Protein AF-A0A6J2ZZ05-F1 (afdb_monomer_lite)

Structure (mmCIF, N/CA/C/O backbone):
data_AF-A0A6J2ZZ05-F1
#
_entry.id   AF-A0A6J2ZZ05-F1
#
loop_
_atom_site.group_PDB
_atom_site.id
_atom_site.type_symbol
_atom_site.label_atom_id
_atom_site.label_alt_id
_atom_site.label_comp_id
_atom_site.label_asym_id
_atom_site.label_entity_id
_atom_site.label_seq_id
_atom_site.pdbx_PDB_ins_code
_atom_site.Cartn_x
_atom_site.Cartn_y
_atom_site.Cartn_z
_atom_site.occupancy
_atom_site.B_iso_or_equiv
_atom_site.auth_seq_id
_atom_site.auth_comp_id
_atom_site.auth_asym_id
_atom_site.auth_atom_id
_atom_site.pdbx_PDB_model_num
ATOM 1 N N . MET A 1 1 ? 0.914 8.355 -6.722 1.00 91.19 1 MET A N 1
ATOM 2 C CA . MET A 1 1 ? 0.425 9.341 -7.708 1.00 91.19 1 MET A CA 1
ATOM 3 C C . MET A 1 1 ? 0.583 8.753 -9.098 1.00 91.19 1 MET A C 1
ATOM 5 O O . MET A 1 1 ? 1.650 8.218 -9.391 1.00 91.19 1 MET A O 1
ATOM 9 N N . ASN A 1 2 ? -0.460 8.807 -9.924 1.00 95.38 2 ASN A N 1
ATOM 10 C CA . ASN A 1 2 ? -0.387 8.352 -11.310 1.00 95.38 2 ASN A CA 1
ATOM 11 C C . ASN A 1 2 ? 0.515 9.291 -12.130 1.00 95.38 2 ASN A C 1
ATOM 13 O O . ASN A 1 2 ? 0.386 10.508 -12.050 1.00 95.38 2 ASN A O 1
ATOM 17 N N . ARG A 1 3 ? 1.455 8.721 -12.891 1.00 97.50 3 ARG A N 1
ATOM 18 C CA . ARG A 1 3 ? 2.380 9.481 -13.749 1.00 97.50 3 ARG A CA 1
ATOM 19 C C . ARG A 1 3 ? 1.905 9.607 -15.198 1.00 97.50 3 ARG A C 1
ATOM 21 O O . ARG A 1 3 ? 2.488 10.378 -15.948 1.00 97.50 3 ARG A O 1
ATOM 28 N N . LEU A 1 4 ? 0.892 8.836 -15.592 1.00 97.31 4 LEU A N 1
ATOM 29 C CA . LEU A 1 4 ? 0.370 8.766 -16.960 1.00 97.31 4 LEU A CA 1
ATOM 30 C C . LEU A 1 4 ? -0.931 9.558 -17.141 1.00 97.31 4 LEU A C 1
ATOM 32 O O . LEU A 1 4 ? -1.312 9.854 -18.268 1.00 97.31 4 LEU A O 1
ATOM 36 N N . SER A 1 5 ? -1.630 9.887 -16.053 1.00 97.19 5 SER A N 1
ATOM 37 C CA . SER A 1 5 ? -2.878 10.654 -16.092 1.00 97.19 5 SER A CA 1
ATOM 38 C C . SER A 1 5 ? -3.145 11.359 -14.760 1.00 97.19 5 SER A C 1
ATOM 40 O O . SER A 1 5 ? -2.429 11.138 -13.783 1.00 97.19 5 SER A O 1
ATOM 42 N N . MET A 1 6 ? -4.202 12.175 -14.717 1.00 97.31 6 MET A N 1
ATOM 43 C CA . MET A 1 6 ? -4.676 12.831 -13.490 1.00 97.31 6 MET A CA 1
ATOM 44 C C . MET A 1 6 ? -5.576 11.933 -12.624 1.00 97.31 6 MET A C 1
ATOM 46 O O . MET A 1 6 ? -5.967 12.330 -11.528 1.00 97.31 6 MET A O 1
ATOM 50 N N . GLU A 1 7 ? -5.899 10.722 -13.080 1.00 97.31 7 GLU A N 1
ATOM 51 C CA . GLU A 1 7 ? -6.734 9.787 -12.332 1.00 97.31 7 GLU A CA 1
ATOM 52 C C . GLU A 1 7 ? -5.885 8.990 -11.331 1.00 97.31 7 GLU A C 1
ATOM 54 O O . GLU A 1 7 ? -5.037 8.168 -11.702 1.00 97.31 7 GLU A O 1
ATOM 59 N N . ASN A 1 8 ? -6.106 9.243 -10.040 1.00 95.81 8 ASN A N 1
ATOM 60 C CA . ASN A 1 8 ? -5.450 8.530 -8.950 1.00 95.81 8 ASN A CA 1
ATOM 61 C C . ASN A 1 8 ? -6.328 7.431 -8.381 1.00 95.81 8 ASN A C 1
ATOM 63 O O . ASN A 1 8 ? -7.532 7.601 -8.220 1.00 95.81 8 ASN A O 1
ATOM 67 N N . ARG A 1 9 ? -5.676 6.351 -7.951 1.00 92.69 9 ARG A N 1
ATOM 68 C CA . ARG A 1 9 ? -6.300 5.354 -7.088 1.00 92.69 9 ARG A CA 1
ATOM 69 C C . ARG A 1 9 ? -5.987 5.695 -5.641 1.00 92.69 9 ARG A C 1
ATOM 71 O O . ARG A 1 9 ? -4.820 5.826 -5.272 1.00 92.69 9 ARG A O 1
ATOM 78 N N . THR A 1 10 ? -7.035 5.834 -4.850 1.00 94.81 10 THR A N 1
ATOM 79 C CA . THR A 1 10 ? -6.974 6.002 -3.404 1.00 94.81 10 THR A CA 1
ATOM 80 C C . THR A 1 10 ? -7.777 4.878 -2.780 1.00 94.81 10 THR A C 1
ATOM 82 O O . THR A 1 10 ? -8.909 4.627 -3.183 1.00 94.81 10 THR A O 1
ATOM 85 N N . GLU A 1 11 ? -7.182 4.186 -1.815 1.00 94.12 11 GLU A N 1
ATOM 86 C CA . GLU A 1 11 ? -7.857 3.128 -1.071 1.00 94.12 11 GLU A CA 1
ATOM 87 C C . GLU A 1 11 ? -7.682 3.407 0.424 1.00 94.12 11 GLU A C 1
ATOM 89 O O . GLU A 1 11 ? -6.546 3.599 0.873 1.00 94.12 11 GLU A O 1
ATOM 94 N N . PRO A 1 12 ? -8.780 3.505 1.192 1.00 94.62 12 PRO A N 1
ATOM 95 C CA . PRO A 1 12 ? -8.702 3.762 2.621 1.00 94.62 12 PRO A CA 1
ATOM 96 C C . PRO A 1 12 ? -8.147 2.540 3.352 1.00 94.62 12 PRO A C 1
ATOM 98 O O . PRO A 1 12 ? -8.530 1.407 3.058 1.00 94.62 12 PRO A O 1
ATOM 101 N N . ILE A 1 13 ? -7.300 2.773 4.358 1.00 94.88 13 ILE A N 1
ATOM 102 C CA . ILE A 1 13 ? -6.862 1.712 5.266 1.00 94.88 13 ILE A CA 1
ATOM 103 C C . ILE A 1 13 ? -8.015 1.413 6.221 1.00 94.88 13 ILE A C 1
ATOM 105 O O . ILE A 1 13 ? -8.370 2.235 7.059 1.00 94.88 13 ILE A O 1
ATOM 109 N N . THR A 1 14 ? -8.636 0.251 6.049 1.00 94.25 14 THR A N 1
ATOM 110 C CA . THR A 1 14 ? -9.755 -0.229 6.863 1.00 94.25 14 THR A CA 1
ATOM 111 C C . THR A 1 14 ? -9.367 -1.528 7.550 1.00 94.25 14 THR A C 1
ATOM 113 O O . THR A 1 14 ? -8.519 -2.265 7.056 1.00 94.25 14 THR A O 1
ATOM 116 N N . LYS A 1 15 ? -10.020 -1.834 8.672 1.00 93.62 15 LYS A N 1
ATOM 117 C CA . LYS A 1 15 ? -9.791 -3.058 9.456 1.00 93.62 15 LYS A CA 1
ATOM 118 C C . LYS A 1 15 ? -10.011 -4.366 8.675 1.00 93.62 15 LYS A C 1
ATOM 120 O O . LYS A 1 15 ? -9.491 -5.399 9.084 1.00 93.62 15 LYS A O 1
ATOM 125 N N . ASP A 1 16 ? -10.776 -4.301 7.585 1.00 92.19 16 ASP A N 1
ATOM 126 C CA . ASP A 1 16 ? -11.189 -5.440 6.755 1.00 92.19 16 ASP A CA 1
ATOM 127 C C . ASP A 1 16 ? -10.255 -5.667 5.545 1.00 92.19 16 ASP A C 1
ATOM 129 O O . ASP A 1 16 ? -10.553 -6.485 4.672 1.00 92.19 16 ASP A O 1
ATOM 133 N N . LEU A 1 17 ? -9.145 -4.921 5.455 1.00 94.50 17 LEU A N 1
ATOM 134 C CA . LEU A 1 17 ? -8.109 -5.157 4.452 1.00 94.50 17 LEU A CA 1
ATOM 135 C C . LEU A 1 17 ? -7.294 -6.402 4.795 1.00 94.50 17 LEU A C 1
ATOM 137 O O . LEU A 1 17 ? -6.703 -6.496 5.869 1.00 94.50 17 LEU A O 1
ATOM 141 N N . ASP A 1 18 ? -7.170 -7.292 3.818 1.00 94.62 18 ASP A N 1
ATOM 142 C CA . ASP A 1 18 ? -6.289 -8.454 3.902 1.00 94.62 18 ASP A CA 1
ATOM 143 C C . ASP A 1 18 ? -5.142 -8.316 2.910 1.00 94.62 18 ASP A C 1
ATOM 145 O O . ASP A 1 18 ? -5.356 -7.882 1.776 1.00 94.62 18 ASP A O 1
ATOM 149 N N . PHE A 1 19 ? -3.942 -8.740 3.310 1.00 96.31 19 PHE A N 1
ATOM 150 C CA . PHE A 1 19 ? -2.726 -8.624 2.506 1.00 96.31 19 PHE A CA 1
ATOM 151 C C . PHE A 1 19 ? -2.052 -9.977 2.310 1.00 96.31 19 PHE A C 1
ATOM 153 O O . PHE A 1 19 ? -1.970 -10.788 3.234 1.00 96.31 19 PHE A O 1
ATOM 160 N N . LEU A 1 20 ? -1.501 -10.177 1.117 1.00 96.94 20 LEU A N 1
ATOM 161 C CA . LEU A 1 20 ? -0.613 -11.278 0.785 1.00 96.94 20 LEU A CA 1
ATOM 162 C C . LEU A 1 20 ? 0.616 -10.713 0.075 1.00 96.94 20 LEU A C 1
ATOM 164 O O . LEU A 1 20 ? 0.512 -10.096 -0.985 1.00 96.94 20 LEU A O 1
ATOM 168 N N . LEU A 1 21 ? 1.782 -10.939 0.669 1.00 96.94 21 LEU A N 1
ATOM 169 C CA . LEU A 1 21 ? 3.054 -10.601 0.055 1.00 96.94 21 LEU A CA 1
ATOM 170 C C . LEU A 1 21 ? 3.485 -11.753 -0.858 1.00 96.94 21 LEU A C 1
ATOM 172 O O . LEU A 1 21 ? 3.674 -12.877 -0.396 1.00 96.94 21 LEU A O 1
ATOM 176 N N . GLN A 1 22 ? 3.623 -11.468 -2.148 1.00 95.75 22 GLN A N 1
ATOM 177 C CA . GLN A 1 22 ? 4.125 -12.390 -3.159 1.00 95.75 22 GLN A CA 1
ATOM 178 C C . GLN A 1 22 ? 5.135 -11.638 -4.021 1.00 95.75 22 GLN A C 1
ATOM 180 O O . GLN A 1 22 ? 4.783 -11.142 -5.089 1.00 95.75 22 GLN A O 1
ATOM 185 N N . ASP A 1 23 ? 6.375 -11.526 -3.545 1.00 91.62 23 ASP A N 1
ATOM 186 C CA . ASP A 1 23 ? 7.415 -10.726 -4.197 1.00 91.62 23 ASP A CA 1
ATOM 187 C C . ASP A 1 23 ? 7.498 -11.007 -5.711 1.00 91.62 23 ASP A C 1
ATOM 189 O O . ASP A 1 23 ? 7.514 -12.174 -6.122 1.00 91.62 23 ASP A O 1
ATOM 193 N N . PRO A 1 24 ? 7.539 -9.965 -6.567 1.00 94.75 24 PRO A N 1
ATOM 194 C CA . PRO A 1 24 ? 7.608 -8.516 -6.280 1.00 94.75 24 PRO A CA 1
ATOM 195 C C . PRO A 1 24 ? 6.234 -7.801 -6.184 1.00 94.75 24 PRO A C 1
ATOM 197 O O . PRO A 1 24 ? 6.106 -6.620 -6.520 1.00 94.75 24 PRO A O 1
ATOM 200 N N . PHE A 1 25 ? 5.178 -8.516 -5.794 1.00 97.56 25 PHE A N 1
ATOM 201 C CA . PHE A 1 25 ? 3.813 -8.003 -5.679 1.00 97.56 25 PHE A CA 1
ATOM 202 C C . PHE A 1 25 ? 3.319 -7.976 -4.230 1.00 97.56 25 PHE A C 1
ATOM 204 O O . PHE A 1 25 ? 3.407 -8.956 -3.491 1.00 97.56 25 PHE A O 1
ATOM 211 N N . LEU A 1 26 ? 2.666 -6.875 -3.867 1.00 97.62 26 LEU A N 1
ATOM 212 C CA . LEU A 1 26 ? 1.782 -6.812 -2.710 1.00 97.62 26 LEU A CA 1
ATOM 213 C C . LEU A 1 26 ? 0.341 -6.955 -3.193 1.00 97.62 26 LEU A C 1
ATOM 215 O O . LEU A 1 26 ? -0.196 -6.061 -3.854 1.00 97.62 26 LEU A O 1
ATOM 219 N N . LEU A 1 27 ? -0.282 -8.084 -2.873 1.00 97.69 27 LEU A N 1
ATOM 220 C CA . LEU A 1 27 ? -1.686 -8.343 -3.161 1.00 97.69 27 LEU A CA 1
ATOM 221 C C . LEU A 1 27 ? -2.533 -7.957 -1.954 1.00 97.69 27 LEU A C 1
ATOM 223 O O . LEU A 1 27 ? -2.139 -8.188 -0.810 1.00 97.69 27 LEU A O 1
ATOM 227 N N . TYR A 1 28 ? -3.711 -7.394 -2.199 1.00 97.12 28 TYR A N 1
ATOM 228 C CA . TYR A 1 28 ? -4.666 -7.111 -1.136 1.00 97.12 28 TYR A CA 1
ATOM 229 C C . TYR A 1 28 ? -6.110 -7.289 -1.585 1.00 97.12 28 TYR A C 1
ATOM 231 O O . TYR A 1 28 ? -6.442 -7.123 -2.761 1.00 97.12 28 TYR A O 1
ATOM 239 N N . ARG A 1 29 ? -6.980 -7.611 -0.626 1.00 97.19 29 ARG A N 1
ATOM 240 C CA . ARG A 1 29 ? -8.434 -7.620 -0.802 1.00 97.19 29 ARG A CA 1
ATOM 241 C C . ARG A 1 29 ? -9.024 -6.418 -0.079 1.00 97.19 29 ARG A C 1
ATOM 243 O O . ARG A 1 29 ? -8.830 -6.280 1.123 1.00 97.19 29 ARG A O 1
ATOM 250 N N . ASN A 1 30 ? -9.729 -5.553 -0.805 1.00 94.19 30 ASN A N 1
ATOM 251 C CA . ASN A 1 30 ? -10.378 -4.374 -0.222 1.00 94.19 30 ASN A CA 1
ATOM 252 C C . ASN A 1 30 ? -11.765 -4.695 0.367 1.00 94.19 30 ASN A C 1
ATOM 254 O O . ASN A 1 30 ? -12.300 -5.788 0.182 1.00 94.19 30 ASN A O 1
ATOM 258 N N . ALA A 1 31 ? -12.389 -3.712 1.026 1.00 90.69 31 ALA A N 1
ATOM 259 C CA . ALA A 1 31 ? -13.727 -3.845 1.618 1.00 90.69 31 ALA A CA 1
ATOM 260 C C . ALA A 1 31 ? -14.830 -4.181 0.591 1.00 90.69 31 ALA A C 1
ATOM 262 O O . ALA A 1 31 ? -15.875 -4.727 0.936 1.00 90.69 31 ALA A O 1
ATOM 263 N N . ARG A 1 32 ? -14.590 -3.905 -0.698 1.00 91.75 32 ARG A N 1
ATOM 264 C CA . ARG A 1 32 ? -15.476 -4.290 -1.809 1.00 91.75 32 ARG A CA 1
ATOM 265 C C . ARG A 1 32 ? -15.226 -5.723 -2.293 1.00 91.75 32 ARG A C 1
ATOM 267 O O . ARG A 1 32 ? -15.738 -6.103 -3.342 1.00 91.75 32 ARG A O 1
ATOM 274 N N . SER A 1 33 ? -14.416 -6.500 -1.571 1.00 92.62 33 SER A N 1
ATOM 275 C CA . SER A 1 33 ? -13.983 -7.856 -1.932 1.00 92.62 33 SER A CA 1
ATOM 276 C C . SER A 1 33 ? -13.254 -7.950 -3.277 1.00 92.62 33 SER A C 1
ATOM 278 O O . SER A 1 33 ? -13.145 -9.030 -3.853 1.00 92.62 33 SER A O 1
ATOM 280 N N . SER A 1 34 ? -12.739 -6.832 -3.792 1.00 95.62 34 SER A N 1
ATOM 281 C CA . SER A 1 34 ? -11.927 -6.823 -5.007 1.00 95.62 34 SER A CA 1
ATOM 282 C C . SER A 1 34 ? -10.480 -7.148 -4.658 1.00 95.62 34 SER A C 1
ATOM 284 O O . SER A 1 34 ? -9.948 -6.623 -3.678 1.00 95.62 34 SER A O 1
ATOM 286 N N . ILE A 1 35 ? -9.854 -8.004 -5.465 1.00 96.00 35 ILE A N 1
ATOM 287 C CA . ILE A 1 35 ? -8.431 -8.324 -5.347 1.00 96.00 35 ILE A CA 1
ATOM 288 C C . ILE A 1 35 ? -7.645 -7.331 -6.199 1.00 96.00 35 ILE A C 1
ATOM 290 O O . ILE A 1 35 ? -7.895 -7.185 -7.396 1.00 96.00 35 ILE A O 1
ATOM 294 N N . CYS A 1 36 ? -6.686 -6.669 -5.570 1.00 96.25 36 CYS A N 1
ATOM 295 C CA . CYS A 1 36 ? -5.807 -5.687 -6.177 1.00 96.25 36 CYS A CA 1
ATOM 296 C C . CYS A 1 36 ? -4.348 -6.110 -5.982 1.00 96.25 36 CYS A C 1
ATOM 298 O O . CYS A 1 36 ? -4.012 -6.778 -5.007 1.00 96.25 36 CYS A O 1
ATOM 300 N N . GLY A 1 37 ? -3.476 -5.693 -6.900 1.00 97.06 37 GLY A N 1
ATOM 301 C CA . GLY A 1 37 ? -2.038 -5.935 -6.816 1.00 97.06 37 GLY A CA 1
ATOM 302 C C . GLY A 1 37 ? -1.245 -4.662 -7.071 1.00 97.06 37 GLY A C 1
ATOM 303 O O . GLY A 1 37 ? -1.579 -3.886 -7.968 1.00 97.06 37 GLY A O 1
ATOM 304 N N . ILE A 1 38 ? -0.198 -4.456 -6.278 1.00 97.38 38 ILE A N 1
ATOM 305 C CA . ILE A 1 38 ? 0.789 -3.392 -6.466 1.00 97.38 38 ILE A CA 1
ATOM 306 C C . ILE A 1 38 ? 2.118 -4.071 -6.771 1.00 97.38 38 ILE A C 1
ATOM 308 O O . ILE A 1 38 ? 2.602 -4.865 -5.970 1.00 97.38 38 ILE A O 1
ATOM 312 N N . TRP A 1 39 ? 2.684 -3.772 -7.937 1.00 97.38 39 TRP A N 1
ATOM 313 C CA . TRP A 1 39 ? 4.017 -4.231 -8.311 1.00 97.38 39 TRP A CA 1
ATOM 314 C C . TRP A 1 39 ? 5.058 -3.203 -7.891 1.00 97.38 39 TRP A C 1
ATOM 316 O O . TRP A 1 39 ? 4.879 -2.005 -8.136 1.00 97.38 39 TRP A O 1
ATOM 326 N N . PHE A 1 40 ? 6.145 -3.675 -7.298 1.00 97.62 40 PHE A N 1
ATOM 327 C CA . PHE A 1 40 ? 7.261 -2.840 -6.888 1.00 97.62 40 PHE A CA 1
ATOM 328 C C . PHE A 1 40 ? 8.470 -3.103 -7.778 1.00 97.62 40 PHE A C 1
ATOM 330 O O . PHE A 1 40 ? 8.753 -4.238 -8.151 1.00 97.62 40 PHE A O 1
ATOM 337 N N . TYR A 1 41 ? 9.191 -2.031 -8.103 1.00 96.38 41 TYR A N 1
ATOM 338 C CA . TYR A 1 41 ? 10.480 -2.139 -8.782 1.00 96.38 41 TYR A CA 1
ATOM 339 C C . TYR A 1 41 ? 11.562 -2.683 -7.840 1.00 96.38 41 TYR A C 1
ATOM 341 O O . TYR A 1 41 ? 12.385 -3.496 -8.248 1.00 96.38 41 TYR A O 1
ATOM 349 N N . ASP A 1 42 ? 11.540 -2.226 -6.587 1.00 96.25 42 ASP A N 1
ATOM 350 C CA . ASP A 1 42 ? 12.446 -2.655 -5.529 1.00 96.25 42 ASP A CA 1
ATOM 351 C C . ASP A 1 42 ? 11.717 -3.608 -4.573 1.00 96.25 42 ASP A C 1
ATOM 353 O O . ASP A 1 42 ? 10.666 -3.277 -4.015 1.00 96.25 42 ASP A O 1
ATOM 357 N N . THR A 1 43 ? 12.275 -4.803 -4.397 1.00 93.56 43 THR A N 1
ATOM 358 C CA . THR A 1 43 ? 11.716 -5.837 -3.526 1.00 93.56 43 THR A CA 1
ATOM 359 C C . THR A 1 43 ? 11.813 -5.458 -2.046 1.00 93.56 43 THR A C 1
ATOM 361 O O . THR A 1 43 ? 10.906 -5.791 -1.285 1.00 93.56 43 THR A O 1
ATOM 364 N N . GLU A 1 44 ? 12.843 -4.719 -1.619 1.00 96.38 44 GLU A N 1
ATOM 365 C CA . GLU A 1 44 ? 12.962 -4.271 -0.221 1.00 96.38 44 GLU A CA 1
ATOM 366 C C . GLU A 1 44 ? 11.830 -3.296 0.133 1.00 96.38 44 GLU A C 1
ATOM 368 O O . GLU A 1 44 ? 11.199 -3.392 1.189 1.00 96.38 44 GLU A O 1
ATOM 373 N N . GLU A 1 45 ? 11.488 -2.412 -0.805 1.00 97.31 45 GLU A N 1
ATOM 374 C CA . GLU A 1 45 ? 10.366 -1.488 -0.656 1.00 97.31 45 GLU A CA 1
ATOM 375 C C . GLU A 1 45 ? 9.014 -2.213 -0.642 1.00 97.31 45 GLU A C 1
ATOM 377 O O . GLU A 1 45 ? 8.128 -1.831 0.126 1.00 97.31 45 GLU A O 1
ATOM 382 N N . CYS A 1 46 ? 8.856 -3.288 -1.423 1.00 96.94 46 CYS A N 1
ATOM 383 C CA . CYS A 1 46 ? 7.665 -4.142 -1.370 1.00 96.94 46 CYS A CA 1
ATOM 384 C C . CYS A 1 46 ? 7.429 -4.666 0.054 1.00 96.94 46 CYS A C 1
ATOM 386 O O . CYS A 1 46 ? 6.334 -4.522 0.607 1.00 96.94 46 CYS A O 1
ATOM 388 N N . GLN A 1 47 ? 8.481 -5.205 0.674 1.00 97.06 47 GLN A N 1
ATOM 389 C CA . GLN A 1 47 ? 8.434 -5.771 2.022 1.00 97.06 47 GLN A CA 1
ATOM 390 C C . GLN A 1 47 ? 8.152 -4.700 3.080 1.00 97.06 47 GLN A C 1
ATOM 392 O O . GLN A 1 47 ? 7.232 -4.853 3.889 1.00 97.06 47 GLN A O 1
ATOM 397 N N . ARG A 1 48 ? 8.877 -3.576 3.031 1.00 98.12 48 ARG A N 1
ATOM 398 C CA . ARG A 1 48 ? 8.714 -2.455 3.969 1.00 98.12 48 ARG A CA 1
ATOM 399 C C . ARG A 1 48 ? 7.292 -1.894 3.952 1.00 98.12 48 ARG A C 1
ATOM 401 O O . ARG A 1 48 ? 6.711 -1.621 5.004 1.00 98.12 48 ARG A O 1
ATOM 408 N N . ILE A 1 49 ? 6.713 -1.725 2.762 1.00 97.56 49 ILE A N 1
ATOM 409 C CA . ILE A 1 49 ? 5.344 -1.219 2.613 1.00 97.56 49 ILE A CA 1
ATOM 410 C C . ILE A 1 49 ? 4.311 -2.264 3.043 1.00 97.56 49 ILE A C 1
ATOM 412 O O . ILE A 1 49 ? 3.327 -1.898 3.688 1.00 97.56 49 ILE A O 1
ATOM 416 N N . ALA A 1 50 ? 4.526 -3.548 2.748 1.00 96.94 50 ALA A N 1
ATOM 417 C CA . ALA A 1 50 ? 3.638 -4.618 3.195 1.00 96.94 50 ALA A CA 1
ATOM 418 C C . ALA A 1 50 ? 3.548 -4.686 4.729 1.00 96.94 50 ALA A C 1
ATOM 420 O O . ALA A 1 50 ? 2.449 -4.778 5.282 1.00 96.94 50 ALA A O 1
ATOM 421 N N . GLU A 1 51 ? 4.683 -4.580 5.422 1.00 97.00 51 GLU A N 1
ATOM 422 C CA . GLU A 1 51 ? 4.727 -4.572 6.885 1.00 97.00 51 GLU A CA 1
ATOM 423 C C . GLU A 1 51 ? 4.035 -3.334 7.471 1.00 97.00 51 GLU A C 1
ATOM 425 O O . GLU A 1 51 ? 3.203 -3.450 8.375 1.00 97.00 51 GLU A O 1
ATOM 430 N N . LEU A 1 52 ? 4.291 -2.152 6.901 1.00 97.56 52 LEU A N 1
ATOM 431 C CA . LEU A 1 52 ? 3.622 -0.918 7.311 1.00 97.56 52 LEU A CA 1
ATOM 432 C C . LEU A 1 52 ? 2.096 -1.011 7.156 1.00 97.56 52 LEU A C 1
ATOM 434 O O . LEU A 1 52 ? 1.361 -0.699 8.094 1.00 97.56 52 LEU A O 1
ATOM 438 N N . MET A 1 53 ? 1.614 -1.463 5.996 1.00 96.81 53 MET A N 1
ATOM 439 C CA . MET A 1 53 ? 0.181 -1.621 5.722 1.00 96.81 53 MET A CA 1
ATOM 440 C C . MET A 1 53 ? -0.483 -2.583 6.710 1.00 96.81 53 MET A C 1
ATOM 442 O O . MET A 1 53 ? -1.574 -2.308 7.219 1.00 96.81 53 MET A O 1
ATOM 446 N N . LYS A 1 54 ? 0.200 -3.684 7.036 1.00 95.69 54 LYS A N 1
ATOM 447 C CA . LYS A 1 54 ? -0.271 -4.663 8.015 1.00 95.69 54 LYS A CA 1
ATOM 448 C C . LYS A 1 54 ? -0.388 -4.053 9.417 1.00 95.69 54 LYS A C 1
ATOM 450 O O . LYS A 1 54 ? -1.392 -4.282 10.089 1.00 95.69 54 LYS A O 1
ATOM 455 N N . ASN A 1 55 ? 0.586 -3.249 9.842 1.00 96.69 55 ASN A N 1
ATOM 456 C CA . ASN A 1 55 ? 0.573 -2.589 11.152 1.00 96.69 55 ASN A CA 1
ATOM 457 C C . ASN A 1 55 ? -0.542 -1.540 11.268 1.00 96.69 55 ASN A C 1
ATOM 459 O O . ASN A 1 55 ? -1.259 -1.505 12.267 1.00 96.69 55 ASN A O 1
ATOM 463 N N . LEU A 1 56 ? -0.735 -0.719 10.232 1.00 96.62 56 LEU A N 1
ATOM 464 C CA . LEU A 1 56 ? -1.813 0.277 10.205 1.00 96.62 56 LEU A CA 1
ATOM 465 C C . LEU A 1 56 ? -3.196 -0.386 10.225 1.00 96.62 56 LEU A C 1
ATOM 467 O O . LEU A 1 56 ? -4.098 0.066 10.925 1.00 96.62 56 LEU A O 1
ATOM 471 N N . THR A 1 57 ? -3.348 -1.502 9.517 1.00 95.44 57 THR A N 1
ATOM 472 C CA . THR A 1 57 ? -4.606 -2.259 9.498 1.00 95.44 57 THR A CA 1
ATOM 473 C C . THR A 1 57 ? -4.918 -2.882 10.860 1.00 95.44 57 THR A C 1
ATOM 475 O O . THR A 1 57 ? -6.057 -2.816 11.321 1.00 95.44 57 THR A O 1
ATOM 478 N N . GLN A 1 58 ? -3.910 -3.415 11.559 1.00 94.75 58 GLN A N 1
ATOM 479 C CA . GLN A 1 58 ? -4.070 -3.904 12.935 1.00 94.75 58 GLN A CA 1
ATOM 480 C C . GLN A 1 58 ? -4.473 -2.790 13.906 1.00 94.75 58 GLN A C 1
ATOM 482 O O . GLN A 1 58 ? -5.308 -3.008 14.783 1.00 94.75 58 GLN A O 1
ATOM 487 N N . TYR A 1 59 ? -3.917 -1.588 13.749 1.00 95.12 59 TYR A N 1
ATOM 488 C CA . TYR A 1 59 ? -4.314 -0.440 14.562 1.00 95.12 59 TYR A CA 1
ATOM 489 C C . TYR A 1 59 ? -5.807 -0.111 14.388 1.00 95.12 59 TYR A C 1
ATOM 491 O O . TYR A 1 59 ? -6.521 0.053 15.379 1.00 95.12 59 TYR A O 1
ATOM 499 N N . GLU A 1 60 ? -6.309 -0.101 13.150 1.00 93.75 60 GLU A N 1
ATOM 500 C CA . GLU A 1 60 ? -7.737 0.098 12.867 1.00 93.75 60 GLU A CA 1
ATOM 501 C C . GLU A 1 60 ? -8.616 -1.021 13.454 1.00 93.75 60 GLU A C 1
ATOM 503 O O . GLU A 1 60 ? -9.693 -0.751 13.994 1.00 93.75 60 GLU A O 1
ATOM 508 N N . GLN A 1 61 ? -8.148 -2.274 13.426 1.00 91.88 61 GLN A N 1
ATOM 509 C CA . GLN A 1 61 ? -8.832 -3.400 14.075 1.00 91.88 61 GLN A CA 1
ATOM 510 C C . GLN A 1 61 ? -8.939 -3.188 15.591 1.00 91.88 61 GLN A C 1
ATOM 512 O O . GLN A 1 61 ? -10.033 -3.263 16.153 1.00 91.88 61 GLN A O 1
ATOM 517 N N . LEU A 1 62 ? -7.831 -2.853 16.259 1.00 92.62 62 LEU A N 1
ATOM 518 C CA . LEU A 1 62 ? -7.810 -2.590 17.701 1.00 92.62 62 LEU A CA 1
ATOM 519 C C . LEU A 1 62 ? -8.742 -1.437 18.077 1.00 92.62 62 LEU A C 1
ATOM 521 O O . LEU A 1 62 ? -9.494 -1.536 19.049 1.00 92.62 62 LEU A O 1
ATOM 525 N N . LYS A 1 63 ? -8.739 -0.359 17.295 1.00 90.38 63 LYS A N 1
ATOM 526 C CA . LYS A 1 63 ? -9.600 0.804 17.521 1.00 90.38 63 LYS A CA 1
ATOM 527 C C . LYS A 1 63 ? -11.086 0.447 17.396 1.00 90.38 63 LYS A C 1
ATOM 529 O O . LYS A 1 63 ? -11.892 0.896 18.209 1.00 90.38 63 LYS A O 1
ATOM 534 N N . ALA A 1 64 ? -11.444 -0.425 16.452 1.00 85.44 64 ALA A N 1
ATOM 535 C CA . ALA A 1 64 ? -12.810 -0.928 16.309 1.00 85.44 64 ALA A CA 1
ATOM 536 C C . ALA A 1 64 ? -13.266 -1.784 17.506 1.00 85.44 64 ALA A C 1
ATOM 538 O O . ALA A 1 64 ? -14.435 -1.720 17.882 1.00 85.44 64 ALA A O 1
ATOM 539 N N . HIS A 1 65 ? -12.361 -2.542 18.135 1.00 74.31 65 HIS A N 1
ATOM 540 C CA . HIS A 1 65 ? -12.678 -3.316 19.341 1.00 74.31 65 HIS A CA 1
ATOM 541 C C . HIS A 1 65 ? -12.884 -2.435 20.581 1.00 74.31 65 HIS A C 1
ATOM 543 O O . HIS A 1 65 ? -13.766 -2.718 21.390 1.00 74.31 65 HIS A O 1
ATOM 549 N N . HIS A 1 66 ? -12.131 -1.342 20.717 1.00 66.19 66 HIS A N 1
ATOM 550 C CA . HIS A 1 66 ? -12.280 -0.413 21.845 1.00 66.19 66 HIS A CA 1
ATOM 551 C C . HIS A 1 66 ? -13.487 0.536 21.700 1.00 66.19 66 HIS A C 1
ATOM 553 O O . HIS A 1 66 ? -13.960 1.081 22.693 1.00 66.19 66 HIS A O 1
ATOM 559 N N . GLY A 1 67 ? -14.026 0.713 20.488 1.00 56.16 67 GLY A N 1
ATOM 560 C CA . GLY A 1 67 ? -15.180 1.582 20.215 1.00 56.16 67 GLY A CA 1
ATOM 561 C C . GLY A 1 67 ? -16.561 0.975 20.504 1.00 56.16 67 GLY A C 1
ATOM 562 O O . GLY A 1 67 ? -17.560 1.673 20.358 1.00 56.16 67 GLY A O 1
ATOM 563 N N . ALA A 1 68 ? -16.649 -0.299 20.902 1.00 50.09 68 ALA A N 1
ATOM 564 C CA . ALA A 1 68 ? -17.925 -1.011 21.051 1.00 50.09 68 ALA A CA 1
ATOM 565 C C . ALA A 1 68 ? -18.490 -1.054 22.489 1.00 50.09 68 ALA A C 1
ATOM 567 O O . ALA A 1 68 ? -19.526 -1.680 22.705 1.00 50.09 68 ALA A O 1
ATOM 568 N N . GLY A 1 69 ? -17.855 -0.414 23.482 1.00 48.56 69 GLY A N 1
ATOM 569 C CA . GLY A 1 69 ? -18.256 -0.618 24.881 1.00 48.56 69 GLY A CA 1
ATOM 570 C C . GLY A 1 69 ? -17.771 0.398 25.915 1.00 48.56 69 GLY A C 1
ATOM 571 O O . GLY A 1 69 ? -17.318 -0.015 26.975 1.00 48.56 69 GLY A O 1
ATOM 572 N N . ALA A 1 70 ? -17.883 1.705 25.666 1.00 44.97 70 ALA A N 1
ATOM 573 C CA . ALA A 1 70 ? -17.618 2.701 26.711 1.00 44.97 70 ALA A CA 1
ATOM 574 C C . ALA A 1 70 ? -18.656 3.831 26.710 1.00 44.97 70 ALA A C 1
ATOM 576 O O . ALA A 1 70 ? -18.459 4.902 26.140 1.00 44.97 70 ALA A O 1
ATOM 577 N N . GLY A 1 71 ? -19.774 3.583 27.394 1.00 45.28 71 GLY A N 1
ATOM 578 C CA . GLY A 1 71 ? -20.587 4.654 27.953 1.00 45.28 71 GLY A CA 1
ATOM 579 C C . GLY A 1 71 ? -19.861 5.305 29.138 1.00 45.28 71 GLY A C 1
ATOM 580 O O . GLY A 1 71 ? -19.718 4.680 30.181 1.00 45.28 71 GLY A O 1
ATOM 581 N N . THR A 1 72 ? -19.483 6.578 28.974 1.00 45.31 72 THR A N 1
ATOM 582 C CA . THR A 1 72 ? -19.152 7.604 30.000 1.00 45.31 72 THR A CA 1
ATOM 583 C C . THR A 1 72 ? -17.878 7.470 30.886 1.00 45.31 72 THR A C 1
ATOM 585 O O . THR A 1 72 ? -17.437 6.363 31.172 1.00 45.31 72 THR A O 1
ATOM 588 N N . PRO A 1 73 ? -17.261 8.613 31.300 1.00 65.94 73 PRO A N 1
ATOM 589 C CA . PRO A 1 73 ? -15.894 8.741 31.865 1.00 65.94 73 PRO A CA 1
ATOM 590 C C . PRO A 1 73 ? -15.912 8.663 33.424 1.00 65.94 73 PRO A C 1
ATOM 592 O O . PRO A 1 73 ? -17.024 8.650 33.954 1.00 65.94 73 PRO A O 1
ATOM 595 N N . PRO A 1 74 ? -14.794 8.608 34.209 1.00 55.72 74 PRO A N 1
ATOM 596 C CA . PRO A 1 74 ? -13.627 9.519 34.189 1.00 55.72 74 PRO A CA 1
ATOM 597 C C . PRO A 1 74 ? -12.249 8.880 34.488 1.00 55.72 74 PRO A C 1
ATOM 599 O O . PRO A 1 74 ? -12.149 7.914 35.230 1.00 55.72 74 PRO A O 1
ATOM 602 N N . MET A 1 75 ? -11.156 9.499 34.028 1.00 40.25 75 MET A N 1
ATOM 603 C CA . MET A 1 75 ? -9.999 9.766 34.898 1.00 40.25 75 MET A CA 1
ATOM 604 C C . MET A 1 75 ? -9.048 10.790 34.273 1.00 40.25 75 MET A C 1
ATOM 606 O O . MET A 1 75 ? -8.538 10.649 33.167 1.00 40.25 75 MET A O 1
ATOM 610 N N . THR A 1 76 ? -8.836 11.842 35.048 1.00 50.03 76 THR A N 1
ATOM 611 C CA . THR A 1 76 ? -7.750 12.809 34.975 1.00 50.03 76 THR A CA 1
ATOM 612 C C . THR A 1 76 ? -6.408 12.128 35.237 1.00 50.03 76 THR A C 1
ATOM 614 O O . THR A 1 76 ? -6.317 11.382 36.208 1.00 50.03 76 THR A O 1
ATOM 617 N N . LEU A 1 77 ? -5.372 12.450 34.455 1.00 38.12 77 LEU A N 1
ATOM 618 C CA . LEU A 1 77 ? -4.064 12.940 34.922 1.00 38.12 77 LEU A CA 1
ATOM 619 C C . LEU A 1 77 ? -3.089 13.091 33.737 1.00 38.12 77 LEU A C 1
ATOM 621 O O . LEU A 1 77 ? -2.910 12.184 32.935 1.00 38.12 77 LEU A O 1
ATOM 625 N N . SER A 1 78 ? -2.414 14.243 33.720 1.00 37.88 78 SER A N 1
ATOM 626 C CA . SER A 1 78 ? -1.169 14.546 32.999 1.00 37.88 78 SER A CA 1
ATOM 627 C C . SER A 1 78 ? -1.210 14.763 31.474 1.00 37.88 78 SER A C 1
ATOM 629 O O . SER A 1 78 ? -0.881 13.898 30.672 1.00 37.88 78 SER A O 1
ATOM 631 N N . SER A 1 79 ? -1.433 16.030 31.111 1.00 48.25 79 SER A N 1
ATOM 632 C CA . SER A 1 79 ? -0.459 16.846 30.363 1.00 48.25 79 SER A CA 1
ATOM 633 C C . SER A 1 79 ? 0.164 16.262 29.085 1.00 48.25 79 SER A C 1
ATOM 635 O O . SER A 1 79 ? 1.378 16.105 28.990 1.00 48.25 79 SER A O 1
ATOM 637 N N . ARG A 1 80 ? -0.655 16.104 28.049 1.00 43.09 80 ARG A N 1
ATOM 638 C CA . ARG A 1 80 ? -0.396 16.667 26.713 1.00 43.09 80 ARG A CA 1
ATOM 639 C C . ARG A 1 80 ? -1.741 16.681 26.011 1.00 43.09 80 ARG A C 1
ATOM 641 O O . ARG A 1 80 ? -2.283 15.629 25.703 1.00 43.09 80 ARG A O 1
ATOM 648 N N . GLU A 1 81 ? -2.331 17.865 25.871 1.00 44.16 81 GLU A N 1
ATOM 649 C CA . GLU A 1 81 ? -3.588 18.035 25.147 1.00 44.16 81 GLU A CA 1
ATOM 650 C C . GLU A 1 81 ? -3.367 17.660 23.679 1.00 44.16 81 GLU A C 1
ATOM 652 O O . GLU A 1 81 ? -3.144 18.513 22.827 1.00 44.16 81 GLU A O 1
ATOM 657 N N . GLU A 1 82 ? -3.516 16.380 23.354 1.00 53.59 82 GLU A N 1
ATOM 658 C CA . GLU A 1 82 ? -4.034 15.960 22.056 1.00 53.59 82 GLU A CA 1
ATOM 659 C C . GLU A 1 82 ? -5.535 16.286 22.044 1.00 53.59 82 GLU A C 1
ATOM 661 O O . GLU A 1 82 ? -6.406 15.431 21.924 1.00 53.59 82 GLU A O 1
ATOM 666 N N . LYS A 1 83 ? -5.851 17.571 22.261 1.00 55.78 83 LYS A N 1
ATOM 667 C CA . LYS A 1 83 ? -7.160 18.124 21.953 1.00 55.78 83 LYS A CA 1
ATOM 668 C C . LYS A 1 83 ? -7.279 17.960 20.456 1.00 55.78 83 LYS A C 1
ATOM 670 O O . LYS A 1 83 ? -6.498 18.568 19.731 1.00 55.78 83 LYS A O 1
ATOM 675 N N . GLU A 1 84 ? -8.232 17.147 20.030 1.00 58.12 84 GLU A N 1
ATOM 676 C CA . GLU A 1 84 ? -8.729 17.107 18.663 1.00 58.12 84 GLU A CA 1
ATOM 677 C C . GLU A 1 84 ? -8.711 18.535 18.093 1.00 58.12 84 GLU A C 1
ATOM 679 O O . GLU A 1 84 ? -9.420 19.445 18.554 1.00 58.12 84 GLU A O 1
ATOM 684 N N . VAL A 1 85 ? -7.746 18.783 17.206 1.00 67.50 85 VAL A N 1
ATOM 685 C CA . VAL A 1 85 ? -7.503 20.120 16.682 1.00 67.50 85 VAL A CA 1
ATOM 686 C C . VAL A 1 85 ? -8.576 20.347 15.637 1.00 67.50 85 VAL A C 1
ATOM 688 O O . VAL A 1 85 ? -8.425 19.959 14.486 1.00 67.50 85 VAL A O 1
ATOM 691 N N . ASP A 1 86 ? -9.684 20.946 16.068 1.00 85.50 86 ASP A N 1
ATOM 692 C CA . ASP A 1 86 ? -10.731 21.419 15.168 1.00 85.50 86 ASP A CA 1
ATOM 693 C C . ASP A 1 86 ? -10.105 22.301 14.075 1.00 85.50 86 ASP A C 1
ATOM 695 O O . ASP A 1 86 ? -9.589 23.395 14.342 1.00 85.50 86 ASP A O 1
ATOM 699 N N . ILE A 1 87 ? -10.128 21.781 12.846 1.00 92.12 87 ILE A N 1
ATOM 700 C CA . ILE A 1 87 ? -9.520 22.396 11.667 1.00 92.12 87 ILE A CA 1
ATOM 701 C C . ILE A 1 87 ? -10.122 23.782 11.443 1.00 92.12 87 ILE A C 1
ATOM 703 O O . ILE A 1 87 ? -9.394 24.711 11.104 1.00 92.12 87 ILE A O 1
ATOM 707 N N . VAL A 1 88 ? -11.420 23.962 11.708 1.00 91.69 88 VAL A N 1
ATOM 708 C CA . VAL A 1 88 ? -12.097 25.255 11.549 1.00 91.69 88 VAL A CA 1
ATOM 709 C C . VAL A 1 88 ? -11.489 26.285 12.494 1.00 91.69 88 VAL A C 1
ATOM 711 O O . VAL A 1 88 ? -11.135 27.386 12.076 1.00 91.69 88 VAL A O 1
ATOM 714 N N . ARG A 1 89 ? -11.279 25.913 13.758 1.00 90.94 89 ARG A N 1
ATOM 715 C CA . ARG A 1 89 ? -10.633 26.771 14.757 1.00 90.94 89 ARG A CA 1
ATOM 716 C C . ARG A 1 89 ? -9.171 27.063 14.420 1.00 90.94 89 ARG A C 1
ATOM 718 O O . ARG A 1 89 ? -8.707 28.176 14.664 1.00 90.94 89 ARG A O 1
ATOM 725 N N . MET A 1 90 ? -8.441 26.090 13.880 1.00 92.75 90 MET A N 1
ATOM 726 C CA . MET A 1 90 ? -7.055 26.283 13.446 1.00 92.75 90 MET A CA 1
ATOM 727 C C . MET A 1 90 ? -6.973 27.276 12.279 1.00 92.75 90 MET A C 1
ATOM 729 O O . MET A 1 90 ? -6.195 28.228 12.334 1.00 92.75 90 MET A O 1
ATOM 733 N N . LEU A 1 91 ? -7.826 27.107 11.267 1.00 93.94 91 LEU A N 1
ATOM 734 C CA . LEU A 1 91 ? -7.909 28.000 10.111 1.00 93.94 91 LEU A CA 1
ATOM 735 C C . LEU A 1 91 ? -8.386 29.404 10.503 1.00 93.94 91 LEU A C 1
ATOM 737 O O . LEU A 1 91 ? -7.836 30.392 10.018 1.00 93.94 91 LEU A O 1
ATOM 741 N N . ALA A 1 92 ? -9.354 29.508 11.418 1.00 92.25 92 ALA A N 1
ATOM 742 C CA . ALA A 1 92 ? -9.814 30.788 11.951 1.00 92.25 92 ALA A CA 1
ATOM 743 C C . ALA A 1 92 ? -8.663 31.561 12.613 1.00 92.25 92 ALA A C 1
ATOM 745 O O . ALA A 1 92 ? -8.432 32.719 12.278 1.00 92.25 92 ALA A O 1
ATOM 746 N N . ARG A 1 93 ? -7.869 30.897 13.464 1.00 91.19 93 ARG A N 1
ATOM 747 C CA . ARG A 1 93 ? -6.693 31.507 14.108 1.00 91.19 93 ARG A CA 1
ATOM 748 C C . ARG A 1 93 ? -5.632 31.948 13.104 1.00 91.19 93 ARG A C 1
ATOM 750 O O . ARG A 1 93 ? -5.101 33.045 13.246 1.00 91.19 93 ARG A O 1
ATOM 757 N N . ALA A 1 94 ? -5.346 31.125 12.095 1.00 93.38 94 ALA A N 1
ATOM 758 C CA . ALA A 1 94 ? -4.379 31.467 11.054 1.00 93.38 94 ALA A CA 1
ATOM 759 C C . ALA A 1 94 ? -4.818 32.708 10.252 1.00 93.38 94 ALA A C 1
ATOM 761 O O . ALA A 1 94 ? -4.011 33.600 9.992 1.00 93.38 94 ALA A O 1
ATOM 762 N N . LYS A 1 95 ? -6.112 32.809 9.916 1.00 91.38 95 LYS A N 1
ATOM 763 C CA . LYS A 1 95 ? -6.695 33.996 9.270 1.00 91.38 95 LYS A CA 1
ATOM 764 C C . LYS A 1 95 ? -6.576 35.236 10.161 1.00 91.38 95 LYS A C 1
ATOM 766 O O . LYS A 1 95 ? -6.195 36.308 9.685 1.00 91.38 95 LYS A O 1
ATOM 771 N N . ASP A 1 96 ? -6.886 35.098 11.446 1.00 92.12 96 ASP A N 1
ATOM 772 C CA . ASP A 1 96 ? -6.813 36.203 12.403 1.00 92.12 96 ASP A CA 1
ATOM 773 C C . ASP A 1 96 ? -5.366 36.689 12.582 1.00 92.12 96 ASP A C 1
ATOM 775 O O . ASP A 1 96 ? -5.122 37.884 12.704 1.00 92.12 96 ASP A O 1
ATOM 779 N N . GLU A 1 97 ? -4.382 35.790 12.564 1.00 90.50 97 GLU A N 1
ATOM 780 C CA . GLU A 1 97 ? -2.962 36.142 12.649 1.00 90.50 97 GLU A CA 1
ATOM 781 C C . GLU A 1 97 ? -2.447 36.848 11.391 1.00 90.50 97 GLU A C 1
ATOM 783 O O . GLU A 1 97 ? -1.758 37.858 11.505 1.00 90.50 97 GLU A O 1
ATOM 788 N N . TYR A 1 98 ? -2.852 36.391 10.204 1.00 88.44 98 TYR A N 1
ATOM 789 C CA . TYR A 1 98 ? -2.509 37.042 8.936 1.00 88.44 98 TYR A CA 1
ATOM 790 C C . TYR A 1 98 ? -3.084 38.462 8.817 1.00 88.44 98 TYR A C 1
ATOM 792 O O . TYR A 1 98 ? -2.470 39.351 8.230 1.00 88.44 98 TYR A O 1
ATOM 800 N N . THR A 1 99 ? -4.279 38.681 9.368 1.00 86.75 99 THR A N 1
ATOM 801 C CA . THR A 1 99 ? -4.985 39.969 9.282 1.00 86.75 99 THR A CA 1
ATOM 802 C C . THR A 1 99 ? -4.601 40.954 10.385 1.00 86.75 99 THR A C 1
ATOM 804 O O . THR A 1 99 ? -4.943 42.137 10.284 1.00 86.75 99 THR A O 1
ATOM 807 N N . LYS A 1 100 ? -3.854 40.522 11.413 1.00 86.25 100 LYS A N 1
ATOM 808 C CA . LYS A 1 100 ? -3.298 41.442 12.412 1.00 86.25 100 LYS A CA 1
ATOM 809 C C . LYS A 1 100 ? -2.343 42.423 11.722 1.00 86.25 100 LYS A C 1
ATOM 811 O O . LYS A 1 100 ? -1.431 41.997 11.015 1.00 86.25 100 LYS A O 1
ATOM 816 N N . PRO A 1 101 ? -2.503 43.743 11.930 1.00 67.44 101 PRO A N 1
ATOM 817 C CA . PRO A 1 101 ? -1.537 44.705 11.425 1.00 67.44 101 PRO A CA 1
ATOM 818 C C . PRO A 1 101 ? -0.181 44.401 12.061 1.00 67.44 101 PRO A C 1
ATOM 820 O O . PRO A 1 101 ? -0.097 44.262 13.284 1.00 67.44 101 PRO A O 1
ATOM 823 N N . PHE A 1 102 ? 0.863 44.294 11.234 1.00 63.03 102 PHE A N 1
ATOM 824 C CA . PHE A 1 102 ? 2.246 44.188 11.693 1.00 63.03 102 PHE A CA 1
ATOM 825 C C . PHE A 1 102 ? 2.494 45.311 12.708 1.00 63.03 102 PHE A C 1
ATOM 827 O O . PHE A 1 102 ? 2.588 46.484 12.348 1.00 63.03 102 PHE A O 1
ATOM 834 N N . ARG A 1 103 ? 2.548 44.967 13.998 1.00 57.50 103 ARG A N 1
ATOM 835 C CA . ARG A 1 103 ? 3.109 45.854 15.014 1.00 57.50 103 ARG A CA 1
ATOM 836 C C . ARG A 1 103 ? 4.590 45.897 14.686 1.00 57.50 103 ARG A C 1
ATOM 838 O O . AR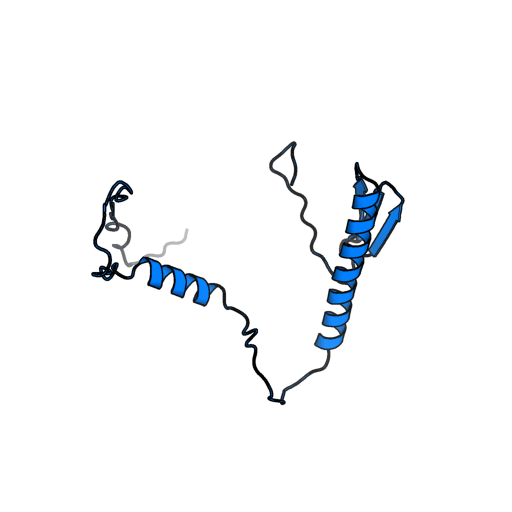G A 1 103 ? 5.277 44.895 14.862 1.00 57.50 103 ARG A O 1
ATOM 845 N N . THR A 1 104 ? 5.028 47.016 14.120 1.00 43.09 104 THR A N 1
ATOM 846 C CA . THR A 1 104 ? 6.428 47.346 13.879 1.00 43.09 104 THR A CA 1
ATOM 847 C C . THR A 1 104 ? 7.253 46.874 15.070 1.00 43.09 104 THR A C 1
ATOM 849 O O . THR A 1 104 ? 7.103 47.391 16.177 1.00 43.09 104 THR A O 1
ATOM 852 N N . LEU A 1 105 ? 8.088 45.859 14.850 1.00 41.00 105 LEU A N 1
ATOM 853 C CA . LEU A 1 105 ? 9.230 45.602 15.709 1.00 41.00 105 LEU A CA 1
ATOM 854 C C . LEU A 1 105 ? 10.153 46.812 15.548 1.00 41.00 105 LEU A C 1
ATOM 856 O O . LEU A 1 105 ? 11.050 46.813 14.710 1.00 41.00 105 LEU A O 1
ATOM 860 N N . GLU A 1 106 ? 9.923 47.860 16.336 1.00 41.94 106 GLU A N 1
ATOM 861 C CA . GLU A 1 106 ? 10.956 48.847 16.638 1.00 41.94 106 GLU A CA 1
ATOM 862 C C . GLU A 1 106 ? 11.996 48.197 17.554 1.00 41.94 106 GLU A C 1
ATOM 864 O O . GLU A 1 106 ? 12.101 48.549 18.720 1.00 41.94 106 GLU A O 1
ATOM 869 N N . GLN A 1 107 ? 12.744 47.212 17.046 1.00 38.31 107 GLN A N 1
ATOM 870 C CA . GLN A 1 107 ? 14.072 46.906 17.575 1.00 38.31 107 GLN A CA 1
ATOM 871 C C . GLN A 1 107 ? 14.900 46.035 16.622 1.00 38.31 107 GLN A C 1
ATOM 873 O O . GLN A 1 107 ? 15.292 44.939 16.988 1.00 38.31 107 GLN A O 1
ATOM 878 N N . TYR A 1 108 ? 15.219 46.530 15.425 1.00 29.64 108 TYR A N 1
ATOM 879 C CA . TYR A 1 108 ? 16.450 46.137 14.725 1.00 29.64 108 TYR A CA 1
ATOM 880 C C . TYR A 1 108 ? 16.953 47.323 13.888 1.00 29.64 108 TYR A C 1
ATOM 882 O O . TYR A 1 108 ? 16.296 47.699 12.917 1.00 29.64 108 TYR A O 1
ATOM 890 N N . PRO A 1 109 ? 18.090 47.950 14.242 1.00 43.44 109 PRO A N 1
ATOM 891 C CA . PRO A 1 109 ? 18.764 48.873 13.347 1.00 43.44 109 PRO A CA 1
ATOM 892 C C . PRO A 1 109 ? 19.593 48.047 12.359 1.00 43.44 109 PRO A C 1
ATOM 894 O O . PRO A 1 109 ? 20.534 47.369 12.764 1.00 43.44 109 PRO A O 1
ATOM 897 N N . GLY A 1 110 ? 19.256 48.087 11.071 1.00 42.69 110 GLY A N 1
ATOM 898 C CA . GLY A 1 110 ? 20.136 47.543 10.036 1.00 42.69 110 GLY A CA 1
ATOM 899 C C . GLY A 1 110 ? 19.424 46.985 8.813 1.00 42.69 110 GLY A C 1
ATOM 900 O O . GLY A 1 110 ? 18.975 45.848 8.824 1.00 42.69 110 GLY A O 1
ATOM 901 N N . ASP A 1 111 ? 19.422 47.806 7.765 1.00 41.59 111 ASP A N 1
ATOM 902 C CA . ASP A 1 111 ? 19.453 47.445 6.343 1.00 41.59 111 ASP A CA 1
ATOM 903 C C . ASP A 1 111 ? 18.236 46.714 5.734 1.00 41.59 111 ASP A C 1
ATOM 905 O O . ASP A 1 111 ? 18.138 45.490 5.682 1.00 41.59 111 ASP A O 1
ATOM 909 N N . LEU A 1 112 ? 17.303 47.507 5.194 1.00 41.97 112 LEU A N 1
ATOM 910 C CA . LEU A 1 112 ? 16.200 47.024 4.366 1.00 41.97 112 LEU A CA 1
ATOM 911 C C . LEU A 1 112 ? 16.620 47.001 2.895 1.00 41.97 112 LEU A C 1
ATOM 913 O O . LEU A 1 112 ? 16.429 47.976 2.166 1.00 41.97 112 LEU A O 1
ATOM 917 N N . THR A 1 113 ? 17.087 45.846 2.428 1.00 44.09 113 THR A N 1
ATOM 918 C CA . THR A 1 113 ? 16.948 45.480 1.017 1.00 44.09 113 THR A CA 1
ATOM 919 C C . THR A 1 113 ? 16.016 44.279 0.878 1.00 44.09 113 THR A C 1
ATOM 921 O O . THR A 1 113 ? 16.339 43.153 1.228 1.00 44.09 113 THR A O 1
ATOM 924 N N . GLY A 1 114 ? 14.833 44.566 0.331 1.00 46.50 114 GLY A N 1
ATOM 925 C CA . GLY A 1 114 ? 14.063 43.638 -0.490 1.00 46.50 114 GLY A CA 1
ATOM 926 C C . GLY A 1 114 ? 13.129 42.672 0.228 1.00 46.50 114 GLY A C 1
ATOM 927 O O . GLY A 1 114 ? 13.517 41.547 0.484 1.00 46.50 114 GLY A O 1
ATOM 928 N N . LEU A 1 115 ? 11.849 43.040 0.349 1.00 35.38 115 LEU A N 1
ATOM 929 C CA . LEU A 1 115 ? 10.740 42.171 -0.074 1.00 35.38 115 LEU A CA 1
ATOM 930 C C . LEU A 1 1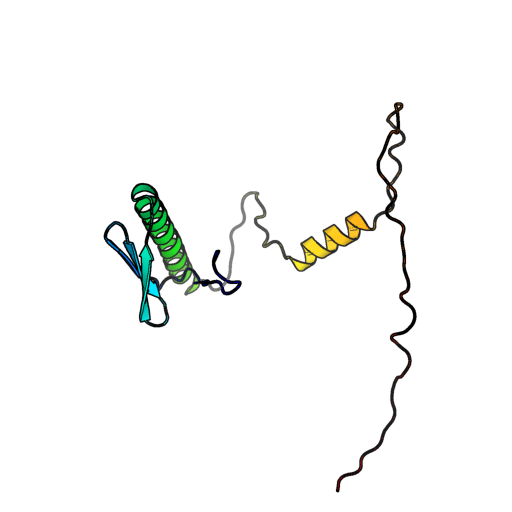15 ? 9.555 43.042 -0.541 1.00 35.38 115 LEU A C 1
ATOM 932 O O . LEU A 1 115 ? 9.243 44.045 0.104 1.00 35.38 115 LEU A O 1
ATOM 936 N N . PRO A 1 116 ? 8.912 42.718 -1.680 1.00 38.22 116 PRO A N 1
ATOM 937 C CA . PRO A 1 116 ? 7.898 43.574 -2.273 1.00 38.22 116 PRO A CA 1
ATOM 938 C C . PRO A 1 116 ? 6.578 43.498 -1.502 1.00 38.22 116 PRO A C 1
ATOM 940 O O . PRO A 1 116 ? 6.060 42.424 -1.198 1.00 38.22 116 PRO A O 1
ATOM 943 N N . ALA A 1 117 ? 6.002 44.673 -1.259 1.00 46.06 117 ALA A N 1
ATOM 944 C CA . ALA A 1 117 ? 4.614 44.838 -0.873 1.00 46.06 117 ALA A CA 1
ATOM 945 C C . ALA A 1 117 ? 3.707 44.273 -1.979 1.00 46.06 117 ALA A C 1
ATOM 947 O O . ALA A 1 117 ? 3.535 44.892 -3.032 1.00 46.06 117 ALA A O 1
ATOM 948 N N . VAL A 1 118 ? 3.105 43.103 -1.751 1.00 39.03 118 VAL A N 1
ATOM 949 C CA . VAL A 1 118 ? 1.969 42.663 -2.565 1.00 39.03 118 VAL A CA 1
ATOM 950 C C . VAL A 1 118 ? 0.786 43.567 -2.229 1.00 39.03 118 VAL A C 1
ATOM 952 O O . VAL A 1 118 ? 0.244 43.587 -1.125 1.00 39.03 118 VAL A O 1
ATOM 955 N N . ARG A 1 119 ? 0.471 44.390 -3.224 1.00 39.31 119 ARG A N 1
ATOM 956 C CA . ARG A 1 119 ? -0.587 45.391 -3.282 1.00 39.31 119 A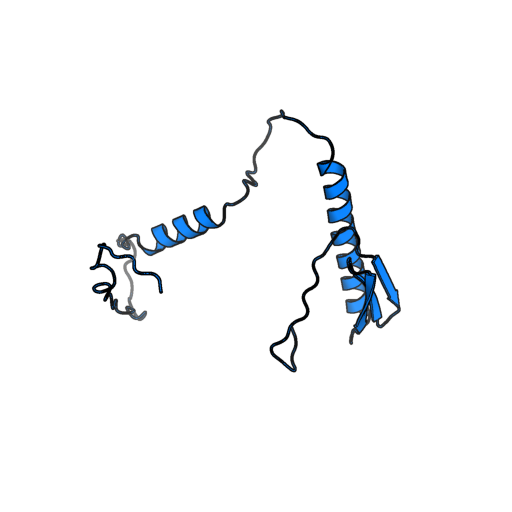RG A CA 1
ATOM 957 C C . ARG A 1 119 ? -1.944 44.750 -2.972 1.00 39.31 119 ARG A C 1
ATOM 959 O O . ARG A 1 119 ? -2.324 43.767 -3.599 1.00 39.31 119 ARG A O 1
ATOM 966 N N . ARG A 1 120 ? -2.700 45.359 -2.056 1.00 43.88 120 ARG A N 1
ATOM 967 C CA . ARG A 1 120 ? -4.134 45.089 -1.892 1.00 43.88 120 ARG A CA 1
ATOM 968 C C . ARG A 1 120 ? -4.879 45.549 -3.149 1.00 43.88 120 ARG A C 1
ATOM 970 O O . ARG A 1 120 ? -4.769 46.715 -3.522 1.00 43.88 120 ARG A O 1
ATOM 977 N N . GLN A 1 121 ? -5.681 44.670 -3.736 1.00 34.34 121 GLN A N 1
ATOM 978 C CA . GLN A 1 121 ? -6.875 45.051 -4.488 1.00 34.34 121 GLN A CA 1
ATOM 979 C C . GLN A 1 121 ? -8.066 44.375 -3.812 1.00 34.34 121 GLN A C 1
ATOM 981 O O . GLN A 1 121 ? -8.351 43.205 -4.029 1.00 34.34 121 GLN A O 1
ATOM 986 N N . THR A 1 122 ? -8.717 45.122 -2.929 1.00 42.88 122 THR A N 1
ATOM 987 C CA . THR A 1 122 ? -10.093 44.876 -2.505 1.00 42.88 122 THR A CA 1
ATOM 988 C C . THR A 1 122 ? -11.017 45.521 -3.529 1.00 42.88 122 THR A C 1
ATOM 990 O O . THR A 1 122 ? -10.965 46.739 -3.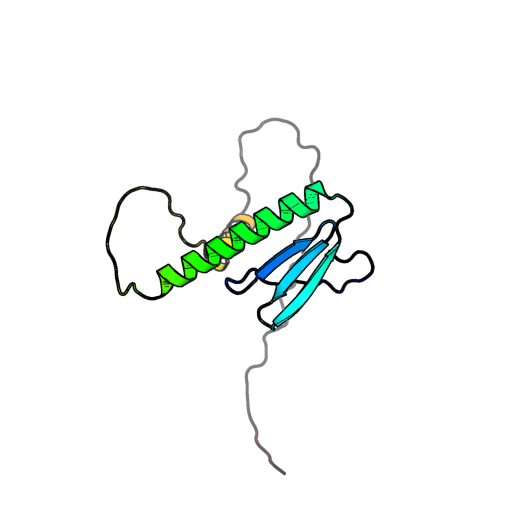701 1.00 42.88 122 THR A O 1
ATOM 993 N N . GLN A 1 123 ? -11.878 44.726 -4.158 1.00 34.94 123 GLN A N 1
ATOM 994 C CA . GLN A 1 123 ? -13.157 45.199 -4.680 1.00 34.94 123 GLN A CA 1
ATOM 995 C C . GLN A 1 123 ? -14.223 44.152 -4.329 1.00 34.94 123 GLN A C 1
ATOM 997 O O . GLN A 1 123 ? -14.615 43.333 -5.149 1.00 34.94 123 GLN A O 1
ATOM 1002 N N . GLU A 1 124 ? -14.638 44.154 -3.062 1.00 47.22 124 GLU A N 1
ATOM 1003 C CA . GLU A 1 124 ? -15.925 43.602 -2.637 1.00 47.22 124 GLU A CA 1
ATOM 1004 C C . GLU A 1 124 ? -16.905 44.772 -2.537 1.00 47.22 124 GLU A C 1
ATOM 1006 O O . GLU A 1 124 ? -17.017 45.435 -1.509 1.00 47.22 124 GLU A O 1
ATOM 1011 N N . SER A 1 125 ? -17.585 45.062 -3.636 1.00 46.91 125 SER A N 1
ATOM 1012 C CA . SER A 1 125 ? -18.844 45.802 -3.632 1.00 46.91 125 SER A CA 1
ATOM 1013 C C . SER A 1 125 ? -19.543 45.452 -4.937 1.00 46.91 125 SER A C 1
ATOM 1015 O O . SER A 1 125 ? -19.173 46.016 -5.959 1.00 46.91 125 SER A O 1
ATOM 1017 N N . ASP A 1 126 ? -20.394 44.419 -4.901 1.00 40.56 126 ASP A N 1
ATOM 1018 C CA . ASP A 1 126 ? -21.586 44.229 -5.759 1.00 40.56 126 ASP A CA 1
ATOM 1019 C C . ASP A 1 126 ? -22.068 42.761 -5.746 1.00 40.56 126 ASP A C 1
ATOM 1021 O O . ASP A 1 126 ? -22.106 42.121 -6.789 1.00 40.56 126 ASP A O 1
ATOM 1025 N N . ILE A 1 127 ? -22.429 42.171 -4.590 1.00 48.88 127 ILE A N 1
ATOM 1026 C CA . ILE A 1 127 ? -23.160 40.871 -4.591 1.00 48.88 127 ILE A CA 1
ATOM 1027 C C . ILE A 1 127 ? -24.325 40.802 -3.576 1.00 48.88 127 ILE A C 1
ATOM 1029 O O . ILE A 1 127 ? -24.928 39.753 -3.420 1.00 48.88 127 ILE A O 1
ATOM 1033 N N . PHE A 1 128 ? -24.753 41.884 -2.917 1.00 36.09 128 PHE A N 1
ATOM 1034 C CA . PHE A 1 128 ? -26.002 41.820 -2.132 1.00 36.09 128 PHE A CA 1
ATOM 1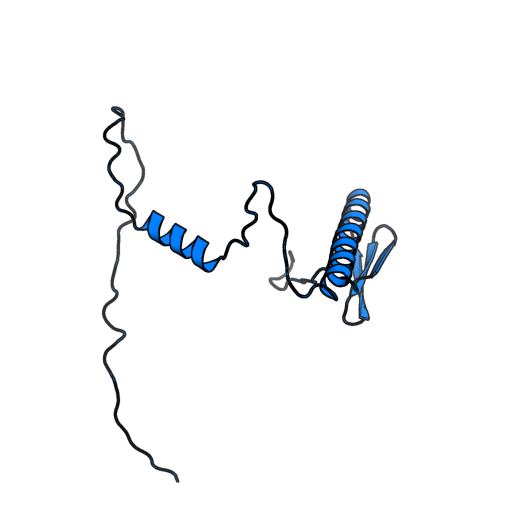035 C C . PHE A 1 128 ? -26.830 43.099 -2.237 1.00 36.09 128 PHE A C 1
ATOM 1037 O O . PHE A 1 128 ? -26.758 43.988 -1.397 1.00 36.09 128 PHE A O 1
ATOM 1044 N N . ALA A 1 129 ? -27.656 43.151 -3.281 1.00 39.44 129 ALA A N 1
ATOM 1045 C CA . ALA A 1 129 ? -28.887 43.928 -3.293 1.00 39.44 129 ALA A CA 1
ATOM 1046 C C . ALA A 1 129 ? -29.903 43.249 -4.223 1.00 39.44 129 ALA A C 1
ATOM 1048 O O . ALA A 1 129 ? -29.968 43.585 -5.400 1.00 39.44 129 ALA A O 1
ATOM 1049 N N . HIS A 1 130 ? -30.661 42.278 -3.701 1.00 36.16 130 HIS A N 1
ATOM 1050 C CA . HIS A 1 130 ? -32.111 42.196 -3.920 1.00 36.16 130 HIS A CA 1
ATOM 1051 C C . HIS A 1 130 ? -32.731 41.135 -2.989 1.00 36.16 130 HIS A C 1
ATOM 1053 O O . HIS A 1 130 ? -32.660 39.938 -3.263 1.00 36.16 130 HIS A O 1
ATOM 1059 N N . GLU A 1 131 ? -33.355 41.572 -1.893 1.00 44.19 131 GLU A N 1
ATOM 1060 C CA . GLU A 1 131 ? -34.379 40.783 -1.201 1.00 44.19 131 GLU A CA 1
ATOM 1061 C C . GLU A 1 131 ? -35.736 40.994 -1.897 1.00 44.19 131 GLU A C 1
ATOM 1063 O O . GLU A 1 131 ? -36.142 42.121 -2.162 1.00 44.19 131 GLU A O 1
ATOM 1068 N N . ASP A 1 132 ? -36.353 39.862 -2.238 1.00 40.78 132 ASP A N 1
ATOM 1069 C CA . ASP A 1 132 ? -37.767 39.482 -2.088 1.00 40.78 132 ASP A CA 1
ATOM 1070 C C . ASP A 1 132 ? -38.915 40.335 -2.681 1.00 40.78 132 ASP A C 1
ATOM 1072 O O . ASP A 1 132 ? -39.126 41.480 -2.296 1.00 40.78 132 ASP A O 1
ATOM 1076 N N . LEU A 1 133 ? -39.722 39.713 -3.565 1.00 40.50 133 LEU A N 1
ATOM 1077 C CA . LEU A 1 133 ? -41.189 39.567 -3.426 1.00 40.50 133 LEU A CA 1
ATOM 1078 C C . LEU A 1 133 ? -41.840 38.907 -4.666 1.00 40.50 133 LEU A C 1
ATOM 1080 O O . LEU A 1 133 ? -41.972 39.517 -5.721 1.00 40.50 133 LEU A O 1
ATOM 1084 N N . GLY A 1 134 ? -42.311 37.669 -4.468 1.00 39.03 134 GLY A N 1
ATOM 1085 C CA . GLY A 1 134 ? -43.620 37.1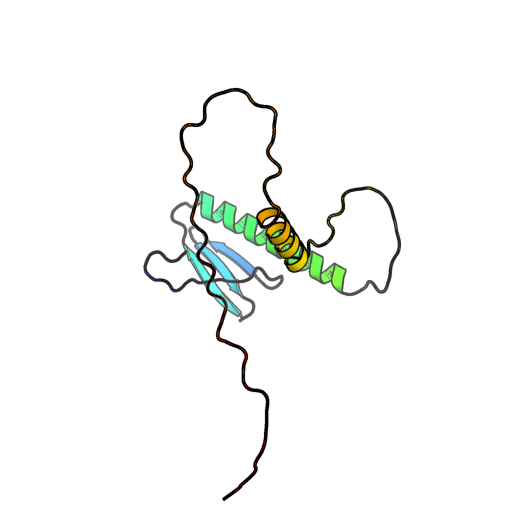44 -4.899 1.00 39.03 134 GLY A CA 1
ATOM 1086 C C . GLY A 1 134 ? -43.997 37.079 -6.390 1.00 39.03 134 GLY A C 1
ATOM 1087 O O . GLY A 1 134 ? -44.229 38.094 -7.030 1.00 39.03 134 GLY A O 1
ATOM 1088 N N . ALA A 1 135 ? -44.292 35.871 -6.887 1.00 41.72 135 ALA A N 1
ATOM 1089 C CA . ALA A 1 135 ? -45.672 35.462 -7.207 1.00 41.72 135 ALA A CA 1
ATOM 1090 C C . ALA A 1 135 ? -45.734 34.109 -7.940 1.00 41.72 135 ALA A C 1
ATOM 1092 O O . ALA A 1 135 ? -45.081 33.860 -8.948 1.00 41.72 135 ALA A O 1
ATOM 1093 N N . VAL A 1 136 ? -46.621 33.267 -7.420 1.00 44.62 136 VAL A N 1
ATOM 1094 C CA . VAL A 1 136 ? -47.178 32.039 -7.993 1.00 44.62 136 VAL A CA 1
ATOM 1095 C C . VAL A 1 136 ? -47.789 32.285 -9.379 1.00 44.62 136 VAL A C 1
ATOM 1097 O O . VAL A 1 136 ? -48.575 33.220 -9.529 1.00 44.62 136 VAL A O 1
ATOM 1100 N N . LYS A 1 137 ? -47.559 31.373 -10.338 1.00 41.88 137 LYS A N 1
ATOM 1101 C CA . LYS A 1 137 ? -48.630 30.839 -11.202 1.00 41.88 137 LYS A CA 1
ATOM 1102 C C . LYS A 1 137 ? -48.225 29.560 -11.936 1.00 41.88 137 LYS A C 1
ATOM 1104 O O . LYS A 1 137 ? -47.361 29.551 -12.803 1.00 41.88 137 LYS A O 1
ATOM 1109 N N . THR A 1 138 ? -48.923 28.503 -11.550 1.00 44.69 138 THR A N 1
ATOM 1110 C CA . THR A 1 138 ? -49.137 27.235 -12.242 1.00 44.69 138 THR A CA 1
ATOM 1111 C C . THR A 1 138 ? -49.787 27.454 -13.611 1.00 44.69 138 THR A C 1
ATOM 1113 O O . THR A 1 138 ? -50.738 28.235 -13.704 1.00 44.69 138 THR A O 1
ATOM 1116 N N . ALA A 1 139 ? -49.340 26.706 -14.618 1.00 43.72 139 ALA A N 1
ATOM 1117 C CA . ALA A 1 139 ? -50.170 26.085 -15.652 1.00 43.72 139 ALA A CA 1
ATOM 1118 C C . ALA A 1 139 ? -49.373 24.942 -16.291 1.00 43.72 139 ALA A C 1
ATOM 1120 O O . ALA A 1 139 ? -48.208 25.197 -16.667 1.00 43.72 139 ALA A O 1
#

Secondary structure (DSSP, 8-state):
--SSSS--------TT-EEEEETTEEEEE-TT--EEEEE-SSHHHHHHHHHHHHHHHHHHHHHHHHTTS--S--------------HHHHHHHHHHHHHS---------S---------------SS------------

Foldseek 3Di:
DDPPDPDDDDADLALPKDWDDDPQWIWIQHPVRDIDIDGDPDSVVSVVVRVVSVVSSVVNVVVVVVPPDDDDDDDDDDDDPPPVPPVVVVVVVVVVVVPPPPPDPPDDPDDDDDDDDPDDDDDPDDDDDDDDDDDDDDD

Radius of gyration: 27.64 Å; chains: 1; bounding box: 70×61×52 Å

pLDDT: mean 73.55, std 24.83, range [29.64, 98.12]

Sequence (139 aa):
MNRLSMENRTEPITKDLDFLLQDPFLLYRNARSSICGIWFYDTEECQRIAELMKNLTQYEQLKAHHGAGAGTPPMTLSSREEKEVDIVRMLARAKDEYTKPFRTLEQYPGDLTGLPAVRRQTQESDIFAHEDLGAVKTA